Protein AF-A0A847DYR2-F1 (afdb_monomer_lite)

Foldseek 3Di:
DAWDDKAADPPHRVDIDTDDDDQLQQCDPVQADAEDEAEDEVLDLDQDPPDNSVSNVVVVHRPNVQVVVFPADPCVQQQWTKGQFDPDVRSSYTIYIYRYHPDPDPVVVNVVSNPD

pLDDT: mean 89.25, std 13.11, range [48.91, 98.12]

Sequence (116 aa):
MKPLASLAIPGAPDRRIELLQGDLSAPGAAHRFDLLVVSAFPDNYVPTEGSLIGALHRRGVSLAELAARKEIDLRQHFSCWLSGELPSPDLGFRRILCFEPQVRGEPPSVVGDIFR

Radius of gyration: 15.04 Å; chains: 1; bounding box: 35×29×36 Å

Secondary structure (DSSP, 8-state):
-EEEEEEEETTEEEEEEEEEES-TT---GGG-EEEEEEE-BTTB----TTSHHHHHHHTT--HHHHHHT-SEE-HHHHSEEE----S-GGGSEEEEEEE--SS---HHHHHTTT--

Structure (mmCIF, N/CA/C/O backbone):
data_AF-A0A847DYR2-F1
#
_entry.id   AF-A0A847DYR2-F1
#
loop_
_atom_site.group_PDB
_atom_site.id
_atom_site.type_symbol
_atom_site.label_atom_id
_atom_site.label_alt_id
_atom_site.label_comp_id
_atom_site.label_asym_id
_atom_site.label_entity_id
_atom_site.label_seq_id
_atom_site.pdbx_PDB_ins_code
_atom_site.Cartn_x
_atom_site.Cartn_y
_atom_site.Cartn_z
_atom_site.occupancy
_atom_site.B_iso_or_equiv
_atom_site.auth_seq_id
_atom_site.auth_comp_id
_atom_site.auth_asym_id
_atom_site.auth_atom_id
_atom_site.pdbx_PDB_model_num
ATOM 1 N N . MET A 1 1 ? 13.565 1.966 4.938 1.00 92.38 1 MET A N 1
ATOM 2 C CA . MET A 1 1 ? 13.513 0.650 4.269 1.00 92.38 1 MET A CA 1
ATOM 3 C C . MET A 1 1 ? 14.891 0.332 3.706 1.00 92.38 1 MET A C 1
ATOM 5 O O . MET A 1 1 ? 15.565 1.227 3.217 1.00 92.38 1 MET A O 1
ATOM 9 N N . LYS A 1 2 ? 15.349 -0.915 3.807 1.00 93.88 2 LYS A N 1
ATOM 10 C CA . LYS A 1 2 ? 16.663 -1.339 3.311 1.00 93.88 2 LYS A CA 1
ATOM 11 C C . LYS A 1 2 ? 16.574 -1.670 1.813 1.00 93.88 2 LYS A C 1
ATOM 13 O O . LYS A 1 2 ? 15.759 -2.522 1.468 1.00 93.88 2 LYS A O 1
ATOM 18 N N . PRO A 1 3 ? 17.390 -1.070 0.932 1.00 94.50 3 PRO A N 1
ATOM 19 C CA . PRO A 1 3 ? 17.434 -1.477 -0.468 1.00 94.50 3 PRO A CA 1
ATOM 20 C C . PRO A 1 3 ? 18.070 -2.863 -0.618 1.00 94.50 3 PRO A C 1
ATOM 22 O O . PRO A 1 3 ? 19.075 -3.167 0.027 1.00 94.50 3 PRO A O 1
ATOM 25 N N . LEU A 1 4 ? 17.464 -3.703 -1.457 1.00 97.62 4 LEU A N 1
ATOM 26 C CA . LEU A 1 4 ? 17.945 -5.046 -1.792 1.00 97.62 4 LEU A CA 1
ATOM 27 C C . LEU A 1 4 ? 18.397 -5.150 -3.251 1.00 97.62 4 LEU A C 1
ATOM 29 O O . LEU A 1 4 ? 19.387 -5.818 -3.532 1.00 97.62 4 LEU A O 1
ATOM 33 N N . ALA A 1 5 ? 17.683 -4.497 -4.170 1.00 97.56 5 ALA A N 1
ATOM 34 C CA . ALA A 1 5 ? 18.026 -4.451 -5.588 1.00 97.56 5 ALA A CA 1
ATOM 35 C C . ALA A 1 5 ? 17.467 -3.182 -6.243 1.00 97.56 5 ALA A C 1
ATOM 37 O O . ALA A 1 5 ? 16.499 -2.597 -5.754 1.00 97.56 5 ALA A O 1
ATOM 38 N N . SER A 1 6 ? 18.064 -2.782 -7.365 1.00 96.31 6 SER A N 1
ATOM 39 C CA . SER A 1 6 ? 17.606 -1.664 -8.188 1.00 96.31 6 SER A CA 1
ATOM 40 C C . SER A 1 6 ? 17.807 -1.997 -9.664 1.00 96.31 6 SER A C 1
ATOM 42 O O . SER A 1 6 ? 18.849 -2.531 -10.046 1.00 96.31 6 SER A O 1
ATOM 44 N N . LEU A 1 7 ? 16.796 -1.707 -10.478 1.00 95.75 7 LEU A N 1
ATOM 45 C CA . LEU A 1 7 ? 16.773 -1.916 -11.920 1.00 95.75 7 LEU A CA 1
ATOM 46 C C . LEU A 1 7 ? 16.479 -0.581 -12.608 1.00 95.75 7 LEU A C 1
ATOM 48 O O . LEU A 1 7 ? 15.430 0.016 -12.370 1.00 95.75 7 LEU A O 1
ATOM 52 N N . ALA A 1 8 ? 17.375 -0.132 -13.485 1.00 95.69 8 ALA A N 1
ATOM 53 C CA . ALA A 1 8 ? 17.121 1.013 -14.356 1.00 95.69 8 ALA A CA 1
ATOM 54 C C . ALA A 1 8 ? 16.175 0.621 -15.501 1.00 95.69 8 ALA A C 1
ATOM 56 O O . ALA A 1 8 ? 16.276 -0.481 -16.043 1.00 95.69 8 ALA A O 1
ATOM 57 N N . ILE A 1 9 ? 15.276 1.525 -15.891 1.00 94.75 9 ILE A N 1
ATOM 58 C CA . ILE A 1 9 ? 14.361 1.288 -17.012 1.00 94.75 9 ILE A CA 1
ATOM 59 C C . ILE A 1 9 ? 15.053 1.654 -18.336 1.00 94.75 9 ILE A C 1
ATOM 61 O O . ILE A 1 9 ? 15.457 2.808 -18.513 1.00 94.75 9 ILE A O 1
ATOM 65 N N . PRO A 1 10 ? 15.181 0.720 -19.301 1.00 93.06 10 PRO A N 1
ATOM 66 C CA . PRO A 1 10 ? 15.756 1.025 -20.609 1.00 93.06 10 PRO A CA 1
ATOM 67 C C . PRO A 1 10 ? 15.008 2.166 -21.308 1.00 93.06 10 PRO A C 1
ATOM 69 O O . PRO A 1 10 ? 13.781 2.174 -21.362 1.00 93.06 10 PRO A O 1
ATOM 72 N N . GLY A 1 11 ? 15.747 3.142 -21.841 1.00 94.00 11 GLY A N 1
ATOM 73 C CA . GLY A 1 11 ? 15.166 4.309 -22.517 1.00 94.00 11 GLY A CA 1
ATOM 74 C C . GLY A 1 11 ? 14.554 5.370 -21.589 1.00 94.00 11 GLY A C 1
ATOM 75 O O . GLY A 1 11 ? 14.062 6.378 -22.087 1.00 94.00 11 GLY A O 1
ATOM 76 N N . ALA A 1 12 ? 14.608 5.188 -20.264 1.00 93.56 12 ALA A N 1
ATOM 77 C CA . ALA A 1 12 ? 14.136 6.164 -19.282 1.00 93.56 12 ALA A CA 1
ATOM 78 C C . ALA A 1 12 ? 15.144 6.294 -18.119 1.00 93.56 12 ALA A C 1
ATOM 80 O O . ALA A 1 12 ? 14.932 5.698 -17.062 1.00 93.56 12 ALA A O 1
ATOM 81 N N . PRO A 1 13 ? 16.241 7.062 -18.292 1.00 88.19 13 PRO A N 1
ATOM 82 C CA . PRO A 1 13 ? 17.380 7.075 -17.363 1.00 88.19 13 PRO A CA 1
ATOM 83 C C . PRO A 1 13 ? 17.025 7.530 -15.940 1.00 88.19 13 PRO A C 1
ATOM 85 O O . PRO A 1 13 ? 17.663 7.094 -14.986 1.00 88.19 13 PRO A O 1
ATOM 88 N N . ASP A 1 14 ? 15.976 8.338 -15.787 1.00 92.75 14 ASP A N 1
ATOM 89 C CA . ASP A 1 14 ? 15.519 8.835 -14.483 1.00 92.75 14 ASP A CA 1
ATOM 90 C C . ASP A 1 14 ? 14.519 7.893 -13.785 1.00 92.75 14 ASP A C 1
ATOM 92 O O . ASP A 1 14 ? 14.077 8.163 -12.666 1.00 92.75 14 ASP A O 1
ATOM 96 N N . ARG A 1 15 ? 14.133 6.780 -14.428 1.00 94.38 15 ARG A N 1
ATOM 97 C CA . ARG A 1 15 ? 13.174 5.807 -13.889 1.00 94.38 15 ARG A CA 1
ATOM 98 C C . ARG A 1 15 ? 13.882 4.535 -13.448 1.00 94.38 15 ARG A C 1
ATOM 100 O O . ARG A 1 15 ? 14.726 3.980 -14.152 1.00 94.38 15 ARG A O 1
ATOM 107 N N . ARG A 1 16 ? 13.472 4.027 -12.289 1.00 95.69 16 ARG A N 1
ATOM 108 C CA . ARG A 1 16 ? 13.993 2.787 -11.715 1.00 95.69 16 ARG A CA 1
ATOM 109 C C . ARG A 1 16 ? 12.910 2.011 -10.980 1.00 95.69 16 ARG A C 1
ATOM 111 O O . ARG A 1 16 ? 11.944 2.599 -10.501 1.00 95.69 16 ARG A O 1
ATOM 118 N N . ILE A 1 17 ? 13.111 0.705 -10.869 1.00 95.81 17 ILE A N 1
ATOM 119 C CA . ILE A 1 17 ? 12.354 -0.190 -9.993 1.00 95.81 17 ILE A CA 1
ATOM 120 C C . ILE A 1 17 ? 13.287 -0.610 -8.867 1.00 95.81 17 ILE A C 1
ATOM 122 O O . ILE A 1 17 ? 14.395 -1.078 -9.121 1.00 95.81 17 ILE A O 1
ATOM 126 N N . GLU A 1 18 ? 12.839 -0.457 -7.627 1.00 95.81 18 GLU A N 1
ATOM 127 C CA . GLU A 1 18 ? 13.617 -0.818 -6.445 1.00 95.81 18 GLU A CA 1
ATOM 128 C C . GLU A 1 18 ? 12.910 -1.921 -5.664 1.00 95.81 18 GLU A C 1
ATOM 130 O O . GLU A 1 18 ? 11.709 -1.847 -5.406 1.00 95.81 18 GLU A O 1
ATOM 135 N N . LEU A 1 19 ? 13.674 -2.931 -5.248 1.00 96.88 19 LEU A N 1
ATOM 136 C CA . LEU A 1 19 ? 13.236 -3.898 -4.250 1.00 96.88 19 LEU A CA 1
ATOM 137 C C . LEU A 1 19 ? 13.735 -3.432 -2.886 1.00 96.88 19 LEU A C 1
ATOM 139 O O . LEU A 1 19 ? 14.944 -3.354 -2.651 1.00 96.88 19 LEU A O 1
ATOM 143 N N . LEU A 1 20 ? 12.803 -3.145 -1.983 1.00 95.69 20 LEU A N 1
ATOM 144 C CA . LEU A 1 20 ? 13.083 -2.646 -0.642 1.00 95.69 20 LEU A CA 1
ATOM 145 C C . LEU A 1 20 ? 12.547 -3.625 0.411 1.00 95.69 20 LEU A C 1
ATOM 147 O O . LEU A 1 20 ? 11.483 -4.212 0.243 1.00 95.69 20 LEU A O 1
ATOM 151 N N . GLN A 1 21 ? 13.263 -3.759 1.525 1.00 96.12 21 GLN A N 1
ATOM 152 C CA . GLN A 1 21 ? 12.841 -4.512 2.704 1.00 96.12 21 GLN A CA 1
ATOM 153 C C . GLN A 1 21 ? 12.487 -3.552 3.843 1.00 96.12 21 GLN A C 1
ATOM 155 O O . GLN A 1 21 ? 13.308 -2.734 4.267 1.00 96.12 21 GLN A O 1
ATOM 160 N N . GLY A 1 22 ? 11.277 -3.662 4.380 1.00 93.75 22 GLY A N 1
ATOM 161 C CA . GLY A 1 22 ? 10.842 -2.877 5.531 1.00 93.75 22 GLY A CA 1
ATOM 162 C C . GLY A 1 22 ? 9.335 -2.932 5.744 1.00 93.75 22 GLY A C 1
ATOM 163 O O . GLY A 1 22 ? 8.635 -3.691 5.080 1.00 93.75 22 GLY A O 1
ATOM 164 N N . ASP A 1 23 ? 8.857 -2.114 6.677 1.00 93.69 23 ASP A N 1
ATOM 165 C CA . ASP A 1 23 ? 7.436 -1.966 6.979 1.00 93.69 23 ASP A CA 1
ATOM 166 C C . ASP A 1 23 ? 6.819 -0.863 6.107 1.00 93.69 23 ASP A C 1
ATOM 168 O O . ASP A 1 23 ? 7.079 0.326 6.304 1.00 93.69 23 ASP A O 1
ATOM 172 N N . LEU A 1 24 ? 5.992 -1.262 5.138 1.00 94.19 24 LEU A N 1
ATOM 173 C CA . LEU A 1 24 ? 5.277 -0.338 4.251 1.00 94.19 24 LEU A CA 1
ATOM 174 C C . LEU A 1 24 ? 4.260 0.526 4.994 1.00 94.19 24 LEU A C 1
ATOM 176 O O . LEU A 1 24 ? 3.928 1.612 4.525 1.00 94.19 24 LEU A O 1
ATOM 180 N N . SER A 1 25 ? 3.773 0.071 6.151 1.00 93.69 25 SER A N 1
ATOM 181 C CA . SER A 1 25 ? 2.880 0.881 6.964 1.00 93.69 25 SER A CA 1
ATOM 182 C C . SER A 1 25 ? 3.621 2.027 7.638 1.00 93.69 25 SER A C 1
ATOM 184 O O . SER A 1 25 ? 2.949 2.972 8.020 1.00 93.69 25 SER A O 1
ATOM 186 N N . ALA A 1 26 ? 4.958 1.989 7.753 1.00 91.75 26 ALA A N 1
ATOM 187 C CA . ALA A 1 26 ? 5.801 2.993 8.407 1.00 91.75 26 ALA A CA 1
ATOM 188 C C . ALA A 1 26 ? 7.158 3.189 7.682 1.00 91.75 26 ALA A C 1
ATOM 190 O O . ALA A 1 26 ? 8.220 2.892 8.235 1.00 91.75 26 ALA A O 1
ATOM 191 N N . PRO A 1 27 ? 7.162 3.734 6.451 1.00 91.75 27 PRO A N 1
ATOM 192 C CA . PRO A 1 27 ? 8.355 3.789 5.600 1.00 91.75 27 PRO A CA 1
ATOM 193 C C . PRO A 1 27 ? 9.472 4.716 6.120 1.00 91.75 27 PRO A C 1
ATOM 195 O O . PRO A 1 27 ? 10.643 4.546 5.759 1.00 91.75 27 PRO A O 1
ATOM 198 N N . GLY A 1 28 ? 9.130 5.667 6.998 1.00 87.75 28 GLY A N 1
ATOM 199 C CA . GLY A 1 28 ? 10.047 6.662 7.559 1.00 87.75 28 GLY A CA 1
ATOM 200 C C . GLY A 1 28 ? 10.319 7.841 6.616 1.00 87.75 28 GLY A C 1
ATOM 201 O O . GLY A 1 28 ? 9.993 7.813 5.431 1.00 87.75 28 GLY A O 1
ATOM 202 N N . ALA A 1 29 ? 10.934 8.906 7.140 1.00 86.75 29 ALA A N 1
ATOM 203 C CA . ALA A 1 29 ? 11.136 10.156 6.397 1.00 86.75 29 ALA A CA 1
ATOM 204 C C . ALA A 1 29 ? 12.002 10.002 5.132 1.00 86.75 29 ALA A C 1
ATOM 206 O O . ALA A 1 29 ? 11.775 10.704 4.152 1.00 86.75 29 ALA A O 1
ATOM 207 N N . ALA A 1 30 ? 12.953 9.064 5.136 1.00 88.38 30 ALA A N 1
ATOM 208 C CA . ALA A 1 30 ? 13.846 8.808 4.006 1.00 88.38 30 ALA A CA 1
ATOM 209 C C . ALA A 1 30 ? 13.182 8.057 2.835 1.00 88.38 30 ALA A C 1
ATOM 211 O O . ALA A 1 30 ? 13.773 7.966 1.765 1.00 88.38 30 ALA A O 1
ATOM 212 N N . HIS A 1 31 ? 11.976 7.508 3.023 1.00 90.81 31 HIS A N 1
ATOM 213 C CA . HIS A 1 31 ? 11.283 6.716 2.003 1.00 90.81 31 HIS A CA 1
ATOM 214 C C . HIS A 1 31 ? 9.839 7.169 1.825 1.00 90.81 31 HIS A C 1
ATOM 216 O O . HIS A 1 31 ? 8.932 6.346 1.753 1.00 90.81 31 HIS A O 1
ATOM 222 N N . ARG A 1 32 ? 9.619 8.485 1.790 1.00 92.88 32 ARG A N 1
ATOM 223 C CA . ARG A 1 32 ? 8.302 9.030 1.465 1.00 92.88 32 ARG A CA 1
ATOM 224 C C . ARG A 1 32 ? 7.972 8.781 -0.006 1.00 92.88 32 ARG A C 1
ATOM 226 O O . ARG A 1 32 ? 8.850 8.892 -0.857 1.00 92.88 32 ARG A O 1
ATOM 233 N N . PHE A 1 33 ? 6.715 8.473 -0.294 1.00 93.62 33 PHE A N 1
ATOM 234 C CA . PHE A 1 33 ? 6.213 8.259 -1.653 1.00 93.62 33 PHE A CA 1
ATOM 235 C C . PHE A 1 33 ? 4.766 8.733 -1.769 1.00 93.62 33 PHE A C 1
ATOM 237 O O . PHE A 1 33 ? 4.052 8.802 -0.779 1.00 93.62 33 PHE A O 1
ATOM 244 N N . ASP A 1 34 ? 4.303 9.072 -2.966 1.00 95.44 34 ASP A N 1
ATOM 245 C CA . ASP A 1 34 ? 2.966 9.659 -3.114 1.00 95.44 34 ASP A CA 1
ATOM 246 C C . ASP A 1 34 ? 1.844 8.624 -2.962 1.00 95.44 34 ASP A C 1
ATOM 248 O O . ASP A 1 34 ? 0.808 8.910 -2.357 1.00 95.44 34 ASP A O 1
ATOM 252 N N . LEU A 1 35 ? 2.068 7.403 -3.454 1.00 96.06 35 LEU A N 1
ATOM 253 C CA . LEU A 1 35 ? 1.038 6.378 -3.577 1.00 96.06 35 LEU A CA 1
ATOM 254 C C . LEU A 1 35 ? 1.478 5.043 -2.971 1.00 96.06 35 LEU A C 1
ATOM 256 O O . LEU A 1 35 ? 2.480 4.466 -3.391 1.00 96.06 35 LEU A O 1
ATOM 260 N N . LEU A 1 36 ? 0.696 4.531 -2.019 1.00 96.81 36 LEU A N 1
ATOM 261 C CA . LEU A 1 36 ? 0.797 3.155 -1.539 1.00 96.81 36 LEU A CA 1
ATOM 262 C C . LEU A 1 36 ? -0.169 2.267 -2.327 1.00 96.81 36 LEU A C 1
ATOM 264 O O . LEU A 1 36 ? -1.377 2.496 -2.297 1.00 96.81 36 LEU A O 1
ATOM 268 N N . VAL A 1 37 ? 0.336 1.225 -2.984 1.00 96.69 37 VAL A N 1
ATOM 269 C CA . VAL A 1 37 ? -0.520 0.215 -3.622 1.00 96.69 37 VAL A CA 1
ATOM 270 C C . VAL A 1 37 ? -0.761 -0.937 -2.650 1.00 96.69 37 VAL A C 1
ATOM 272 O O . VAL A 1 37 ? 0.188 -1.510 -2.117 1.00 96.69 37 VAL A O 1
ATOM 275 N N . VAL A 1 38 ? -2.027 -1.285 -2.422 1.00 96.06 38 VAL A N 1
ATOM 276 C CA . VAL A 1 38 ? -2.440 -2.399 -1.553 1.00 96.06 38 VAL A CA 1
ATOM 277 C C . VAL A 1 38 ? -3.342 -3.336 -2.342 1.00 96.06 38 VAL A C 1
ATOM 279 O O . VAL A 1 38 ? -4.226 -2.866 -3.048 1.00 96.06 38 VAL A O 1
ATOM 282 N N . SER A 1 39 ? -3.165 -4.649 -2.213 1.00 93.31 39 SER A N 1
ATOM 283 C CA . SER A 1 39 ? -4.104 -5.619 -2.779 1.00 93.31 39 SER A CA 1
ATOM 284 C C . SER A 1 39 ? -5.111 -6.108 -1.740 1.00 93.31 39 SER A C 1
ATOM 286 O O . SER A 1 39 ? -4.772 -6.298 -0.569 1.00 93.31 39 SER A O 1
ATOM 288 N N . ALA A 1 40 ? -6.351 -6.319 -2.175 1.00 94.50 40 ALA A N 1
ATOM 289 C CA . ALA A 1 40 ? -7.427 -6.858 -1.352 1.00 94.50 40 ALA A CA 1
ATOM 290 C C . ALA A 1 40 ? -8.306 -7.824 -2.156 1.00 94.50 40 ALA A C 1
ATOM 292 O O . ALA A 1 40 ? -8.304 -7.825 -3.389 1.00 94.50 40 ALA A O 1
ATOM 293 N N . PHE A 1 41 ? -9.060 -8.661 -1.444 1.00 92.00 41 PHE A N 1
ATOM 294 C CA . PHE A 1 41 ? -10.167 -9.389 -2.058 1.00 92.00 41 PHE A CA 1
ATOM 295 C C . PHE A 1 41 ? -11.343 -8.433 -2.302 1.00 92.00 41 PHE A C 1
ATOM 297 O O . PHE A 1 41 ? -11.503 -7.496 -1.515 1.00 92.00 41 PHE A O 1
ATOM 304 N N . PRO A 1 42 ? -12.182 -8.699 -3.323 1.00 92.00 42 PRO A N 1
ATOM 305 C CA . PRO A 1 42 ? -13.399 -7.941 -3.581 1.00 92.00 42 PRO A CA 1
ATOM 306 C C . PRO A 1 42 ? -14.206 -7.626 -2.322 1.00 92.00 42 PRO A C 1
ATOM 308 O O . PRO A 1 42 ? -14.587 -8.534 -1.582 1.00 92.00 42 PRO A O 1
ATOM 311 N N . ASP A 1 43 ? -14.391 -6.331 -2.075 1.00 92.62 43 ASP A N 1
ATOM 312 C CA . ASP A 1 43 ? -15.115 -5.711 -0.965 1.00 92.62 43 ASP A CA 1
ATOM 313 C C . ASP A 1 43 ? -14.714 -6.209 0.442 1.00 92.62 43 ASP A C 1
ATOM 315 O O . ASP A 1 43 ? -15.434 -6.000 1.421 1.00 92.62 43 ASP A O 1
ATOM 319 N N . ASN A 1 44 ? -13.539 -6.831 0.579 1.00 94.62 44 ASN A N 1
ATOM 320 C CA . ASN A 1 44 ? -13.045 -7.375 1.838 1.00 94.62 44 ASN A CA 1
ATOM 321 C C . ASN A 1 44 ? -11.766 -6.662 2.288 1.00 94.62 44 ASN A C 1
ATOM 323 O O . ASN A 1 44 ? -10.647 -6.988 1.884 1.00 94.62 44 ASN A O 1
ATOM 327 N N . TYR A 1 45 ? -11.967 -5.721 3.206 1.00 96.44 45 TYR A N 1
ATOM 328 C CA . TYR A 1 45 ? -10.925 -4.894 3.817 1.00 96.44 45 TYR A CA 1
ATOM 329 C C . TYR A 1 45 ? -10.747 -5.188 5.307 1.00 96.44 45 TYR A C 1
ATOM 331 O O . TYR A 1 45 ? -10.300 -4.320 6.061 1.00 96.44 45 TYR A O 1
ATOM 339 N N . VAL A 1 46 ? -11.152 -6.381 5.756 1.00 96.75 46 VAL A N 1
ATOM 340 C CA . VAL A 1 46 ? -11.070 -6.761 7.167 1.00 96.75 46 VAL A CA 1
ATOM 341 C C . VAL A 1 46 ? -9.604 -6.704 7.619 1.00 96.75 46 VAL A C 1
ATOM 343 O O . VAL A 1 46 ? -8.754 -7.366 7.017 1.00 96.75 46 VAL A O 1
ATOM 346 N N . PRO A 1 47 ? -9.274 -5.940 8.675 1.00 97.12 47 PRO A N 1
ATOM 347 C CA . PRO A 1 47 ? -7.926 -5.916 9.219 1.00 97.12 47 PRO A CA 1
ATOM 348 C C . PRO A 1 47 ? -7.577 -7.284 9.806 1.00 97.12 47 PRO A C 1
ATOM 350 O O . PRO A 1 47 ? -8.114 -7.686 10.836 1.00 97.12 47 PRO A O 1
ATOM 353 N N . THR A 1 48 ? -6.664 -8.004 9.162 1.00 95.56 48 THR A N 1
ATOM 354 C CA . THR A 1 48 ? -6.165 -9.292 9.658 1.00 95.56 48 THR A CA 1
ATOM 355 C C . THR A 1 48 ? -4.764 -9.147 10.231 1.00 95.56 48 THR A C 1
ATOM 357 O O . T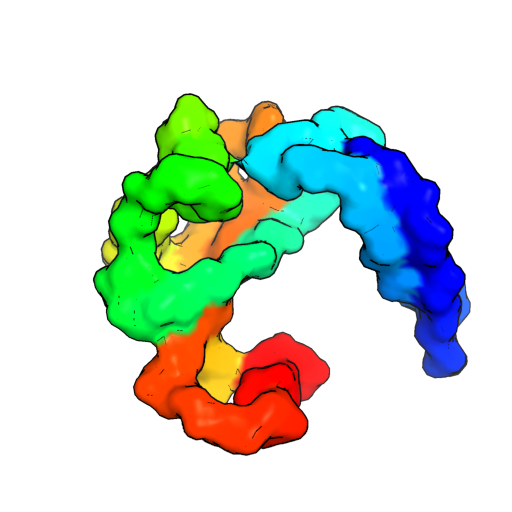HR A 1 48 ? -3.947 -8.351 9.751 1.00 95.56 48 THR A O 1
ATOM 360 N N . GLU A 1 49 ? -4.472 -9.907 11.283 1.00 94.88 49 GLU A N 1
ATOM 361 C CA . GLU A 1 49 ? -3.139 -9.950 11.877 1.00 94.88 49 GLU A CA 1
ATOM 362 C C . GLU A 1 49 ? -2.091 -10.394 10.843 1.00 94.88 49 GLU A C 1
ATOM 364 O O . GLU A 1 49 ? -2.358 -11.224 9.978 1.00 94.88 49 GLU A O 1
ATOM 369 N N . GLY A 1 50 ? -0.908 -9.776 10.880 1.00 93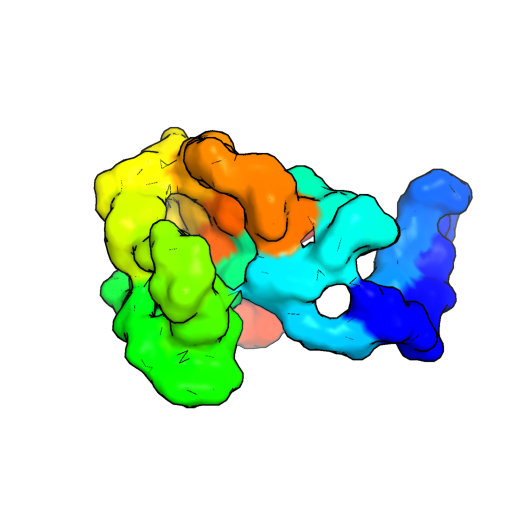.12 50 GLY A N 1
ATOM 370 C CA . GLY A 1 50 ? 0.168 -10.038 9.917 1.00 93.12 50 GLY A CA 1
ATOM 371 C C . GLY A 1 50 ? -0.022 -9.435 8.516 1.00 93.12 50 GLY A C 1
ATOM 372 O O . GLY A 1 50 ? 0.932 -9.423 7.744 1.00 93.12 50 GLY A O 1
ATOM 373 N N . SER A 1 51 ? -1.196 -8.888 8.179 1.00 95.25 51 SER A N 1
ATOM 374 C CA . SER A 1 51 ? -1.419 -8.226 6.886 1.00 95.25 51 SER A CA 1
ATOM 375 C C . SER A 1 51 ? -1.037 -6.742 6.896 1.00 95.25 51 SER A C 1
ATOM 377 O O . SER A 1 51 ? -1.047 -6.076 7.938 1.00 95.25 51 SER A O 1
ATOM 379 N N . LEU A 1 52 ? -0.780 -6.193 5.703 1.00 96.31 52 LEU A N 1
ATOM 380 C CA . LEU A 1 52 ? -0.601 -4.751 5.515 1.00 96.31 52 LEU A CA 1
ATOM 381 C C . LEU A 1 52 ? -1.864 -3.970 5.911 1.00 96.31 52 LEU A C 1
ATOM 383 O O . LEU A 1 52 ? -1.751 -2.931 6.553 1.00 96.31 52 LEU A O 1
ATOM 387 N N . ILE A 1 53 ? -3.058 -4.491 5.608 1.00 97.06 53 ILE A N 1
ATOM 388 C CA . ILE A 1 53 ? -4.335 -3.874 6.006 1.00 97.06 53 ILE A CA 1
ATOM 389 C C . ILE A 1 53 ? -4.425 -3.774 7.534 1.00 97.06 53 ILE A C 1
ATOM 391 O O . ILE A 1 53 ? -4.751 -2.718 8.073 1.00 97.06 53 ILE A O 1
ATOM 395 N N . GLY A 1 54 ? -4.060 -4.844 8.246 1.00 97.44 54 GLY A N 1
ATOM 396 C CA . GLY A 1 54 ? -3.977 -4.855 9.705 1.00 97.44 54 GLY A CA 1
ATOM 397 C C . GLY A 1 54 ? -2.967 -3.848 10.257 1.00 97.44 54 GLY A C 1
ATOM 398 O O . GLY A 1 54 ? -3.249 -3.164 11.241 1.00 97.44 54 GLY A O 1
ATOM 399 N N . ALA A 1 55 ? -1.796 -3.733 9.626 1.00 96.75 55 ALA A N 1
ATOM 400 C CA . ALA A 1 55 ? -0.770 -2.767 10.017 1.00 96.75 55 ALA A CA 1
ATOM 401 C C . ALA A 1 55 ? -1.226 -1.314 9.819 1.00 96.75 55 ALA A C 1
ATOM 403 O O . ALA A 1 55 ? -1.100 -0.504 10.737 1.00 96.75 55 ALA A O 1
ATOM 404 N N . LEU A 1 56 ? -1.835 -1.005 8.672 1.00 96.38 56 LEU A N 1
ATOM 405 C CA . LEU A 1 56 ? -2.420 0.304 8.374 1.00 96.38 56 LEU A CA 1
ATOM 406 C C . LEU A 1 56 ? -3.543 0.660 9.356 1.00 96.38 56 LEU A C 1
ATOM 408 O O . LEU A 1 56 ? -3.553 1.763 9.903 1.00 96.38 56 LEU A O 1
ATOM 412 N N . HIS A 1 57 ? -4.424 -0.293 9.667 1.00 96.75 57 HIS A N 1
ATOM 413 C CA . HIS A 1 57 ? -5.509 -0.088 10.625 1.00 96.75 57 HIS A CA 1
ATOM 414 C C . HIS A 1 57 ? -4.990 0.274 12.024 1.00 96.75 57 HIS A C 1
ATOM 416 O O . HIS A 1 57 ? -5.494 1.208 12.644 1.00 96.75 57 HIS A O 1
ATOM 422 N N . ARG A 1 58 ? -3.925 -0.384 12.511 1.00 95.50 58 ARG A N 1
ATOM 423 C CA . ARG A 1 58 ? -3.273 -0.023 13.791 1.00 95.50 58 ARG A CA 1
ATOM 424 C C . ARG A 1 58 ? -2.669 1.383 13.790 1.00 95.50 58 ARG A C 1
ATOM 426 O O . ARG A 1 58 ? -2.496 1.965 14.855 1.00 95.50 58 ARG A O 1
ATOM 433 N N . ARG A 1 59 ? -2.370 1.936 12.612 1.00 93.12 59 ARG A N 1
ATOM 434 C CA . ARG A 1 59 ? -1.938 3.329 12.432 1.00 93.12 59 ARG A CA 1
ATOM 435 C C . ARG A 1 59 ? -3.100 4.303 12.196 1.00 93.12 59 ARG A C 1
ATOM 437 O O . ARG A 1 59 ? -2.852 5.459 11.868 1.00 93.12 59 ARG A O 1
ATOM 444 N N . GLY A 1 60 ? -4.349 3.860 12.355 1.00 94.75 60 GLY A N 1
ATOM 445 C CA . GLY A 1 60 ? -5.541 4.690 12.161 1.00 94.75 60 GLY A CA 1
ATOM 446 C C . GLY A 1 60 ? -5.976 4.838 10.701 1.00 94.75 60 GLY A C 1
ATOM 447 O O . GLY A 1 60 ? -6.770 5.721 10.390 1.00 94.75 60 GLY A O 1
ATOM 448 N N . VAL A 1 61 ? -5.471 3.997 9.793 1.00 95.75 61 VAL A N 1
ATOM 449 C CA . VAL A 1 61 ? -5.856 3.996 8.376 1.00 95.75 61 VAL A CA 1
ATOM 450 C C . VAL A 1 61 ? -6.767 2.802 8.098 1.00 95.75 61 VAL A C 1
ATOM 452 O O . VAL A 1 61 ? -6.305 1.679 7.902 1.00 95.75 61 VAL A O 1
ATOM 455 N N . SER A 1 62 ? -8.078 3.042 8.078 1.00 96.44 62 SER A N 1
ATOM 456 C CA . SER A 1 62 ? -9.082 2.021 7.761 1.00 96.44 62 SER A CA 1
ATOM 457 C C . SER A 1 62 ? -9.336 1.944 6.255 1.00 96.44 62 SER A C 1
ATOM 459 O O . SER A 1 62 ? -9.917 2.857 5.667 1.00 96.44 62 SER A O 1
ATOM 461 N N . LEU A 1 63 ? -8.941 0.838 5.613 1.00 96.81 63 LEU A N 1
ATOM 462 C CA . LEU A 1 63 ? -9.236 0.629 4.189 1.00 96.81 63 LEU A CA 1
ATOM 463 C C . LEU A 1 63 ? -10.738 0.532 3.913 1.00 96.81 63 LEU A C 1
ATOM 465 O O . LEU A 1 63 ? -11.176 1.028 2.884 1.00 96.81 63 LEU A O 1
ATOM 469 N N . ALA A 1 64 ? -11.525 -0.041 4.828 1.00 97.50 64 ALA A N 1
ATOM 470 C CA . ALA A 1 64 ? -12.979 -0.110 4.683 1.00 97.50 64 ALA A CA 1
ATOM 471 C C . ALA A 1 64 ? -13.609 1.293 4.627 1.00 97.50 64 ALA A C 1
ATOM 473 O O . ALA A 1 64 ? -14.446 1.571 3.769 1.00 97.50 64 ALA A O 1
ATOM 474 N N . GLU A 1 65 ? -13.164 2.205 5.497 1.00 97.38 65 GLU A N 1
ATOM 475 C CA . GLU A 1 65 ? -13.626 3.595 5.470 1.00 97.38 65 GLU A CA 1
ATOM 476 C C . GLU A 1 65 ? -13.181 4.312 4.200 1.00 97.38 65 GLU A C 1
ATOM 478 O O . GLU A 1 65 ? -13.964 5.054 3.614 1.00 97.38 65 GLU A O 1
ATOM 483 N N . LEU A 1 66 ? -11.933 4.104 3.763 1.00 97.25 66 LEU A N 1
ATOM 484 C CA . LEU A 1 66 ? -11.423 4.686 2.520 1.00 97.25 66 LEU A CA 1
ATOM 485 C C . LEU A 1 66 ? -12.189 4.170 1.297 1.00 97.25 66 LEU A C 1
ATOM 487 O O . LEU A 1 66 ? -12.559 4.975 0.450 1.00 97.25 66 LEU A O 1
ATOM 491 N N . ALA A 1 67 ? -12.498 2.875 1.235 1.00 97.00 67 ALA A N 1
ATOM 492 C CA . ALA A 1 67 ? -13.286 2.277 0.162 1.00 97.00 67 ALA A CA 1
ATOM 493 C C . ALA A 1 67 ? -14.705 2.866 0.091 1.00 97.00 67 ALA A C 1
ATOM 495 O O . ALA A 1 67 ? -15.234 3.083 -1.004 1.00 97.00 67 ALA A O 1
ATOM 496 N N . ALA A 1 68 ? -15.316 3.182 1.238 1.00 97.00 68 ALA A N 1
ATOM 497 C CA . ALA A 1 68 ? -16.630 3.824 1.297 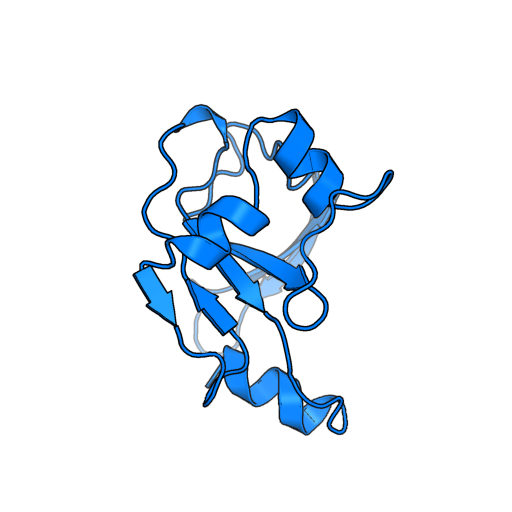1.00 97.00 68 ALA A CA 1
ATOM 498 C C . ALA A 1 68 ? -16.621 5.268 0.752 1.00 97.00 68 ALA A C 1
ATOM 500 O O . ALA A 1 68 ? -17.633 5.720 0.219 1.00 97.00 68 ALA A O 1
ATOM 501 N N . ARG A 1 69 ? -15.479 5.969 0.827 1.00 96.69 69 ARG A N 1
ATOM 502 C CA . ARG A 1 69 ? -15.303 7.374 0.396 1.00 96.69 69 ARG A CA 1
ATOM 503 C C . ARG A 1 69 ? -14.202 7.577 -0.652 1.00 96.69 69 ARG A C 1
ATOM 505 O O . ARG A 1 69 ? -13.548 8.618 -0.678 1.00 96.69 69 ARG A O 1
ATOM 512 N N . LYS A 1 70 ? -13.963 6.565 -1.483 1.00 96.31 70 LYS A N 1
ATOM 513 C CA . LYS A 1 70 ? -12.973 6.600 -2.569 1.00 96.31 70 LYS A CA 1
ATOM 514 C C . LYS A 1 70 ? -13.178 7.821 -3.465 1.00 96.31 70 LYS A C 1
ATOM 516 O O . LYS A 1 70 ? -14.310 8.176 -3.780 1.00 96.31 70 LYS A O 1
ATOM 521 N N . GLU A 1 71 ? -12.075 8.452 -3.855 1.00 98.00 71 GLU A N 1
ATOM 522 C CA . GLU A 1 71 ? -12.097 9.624 -4.735 1.00 98.00 71 GLU A CA 1
ATOM 523 C C . GLU A 1 71 ? -12.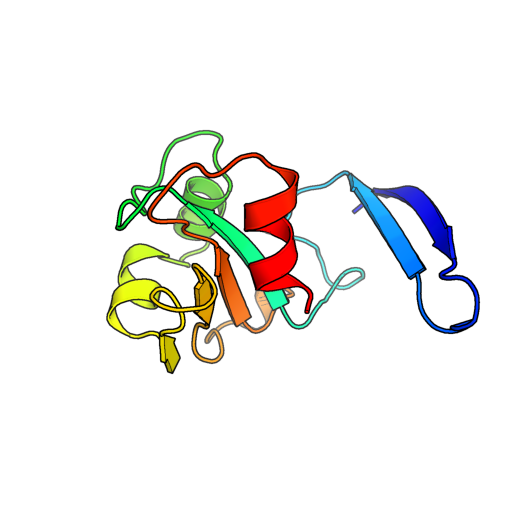364 9.202 -6.181 1.00 98.00 71 GLU A C 1
ATOM 525 O O . GLU A 1 71 ? -13.134 9.848 -6.885 1.00 98.00 71 GLU A O 1
ATOM 530 N N . ILE A 1 72 ? -11.769 8.081 -6.602 1.00 97.38 72 ILE A N 1
ATOM 531 C CA . ILE A 1 72 ? -11.983 7.498 -7.926 1.00 97.38 72 ILE A CA 1
ATOM 532 C C . ILE A 1 72 ? -12.266 6.004 -7.760 1.00 97.38 72 ILE A C 1
ATOM 534 O O . ILE A 1 72 ? -11.469 5.281 -7.160 1.00 97.38 72 ILE A O 1
ATOM 538 N N . ASP A 1 73 ? -13.393 5.540 -8.300 1.00 96.12 73 ASP A N 1
ATOM 539 C CA . ASP A 1 73 ? -13.720 4.116 -8.411 1.00 96.12 73 ASP A CA 1
ATOM 540 C C . ASP A 1 73 ? -13.471 3.650 -9.847 1.00 96.12 73 ASP A C 1
ATOM 542 O O . ASP A 1 73 ? -14.174 4.050 -10.772 1.00 96.12 73 ASP A O 1
ATOM 546 N N . LEU A 1 74 ? -12.449 2.817 -10.029 1.00 92.88 74 LEU A N 1
ATOM 547 C CA . LEU A 1 74 ? -12.045 2.260 -11.316 1.00 92.88 74 LEU A CA 1
ATOM 548 C C . LEU A 1 74 ? -12.225 0.737 -11.357 1.00 92.88 74 LEU A C 1
ATOM 550 O O . LEU A 1 74 ? -11.748 0.085 -12.287 1.00 92.88 74 LEU A O 1
ATOM 554 N N . ARG A 1 75 ? -12.920 0.139 -10.380 1.00 91.62 75 ARG A N 1
ATOM 555 C CA . ARG A 1 75 ? -12.969 -1.322 -10.209 1.00 91.62 75 ARG A CA 1
ATOM 556 C C . ARG A 1 75 ? -13.545 -2.051 -11.417 1.00 91.62 75 ARG A C 1
ATOM 558 O O . ARG A 1 75 ? -13.100 -3.150 -11.722 1.00 91.62 75 ARG A O 1
ATOM 565 N N . GLN A 1 76 ? -14.481 -1.425 -12.131 1.00 86.62 76 GLN A N 1
ATOM 566 C CA . GLN A 1 76 ? -15.095 -2.008 -13.328 1.00 86.62 76 GLN A CA 1
ATOM 567 C C . GLN A 1 76 ? -14.126 -2.166 -14.507 1.00 86.62 76 GLN A C 1
ATOM 569 O O . GLN A 1 76 ? -14.317 -3.062 -15.323 1.00 86.62 76 GLN A O 1
ATOM 574 N N . HIS A 1 77 ? -13.114 -1.302 -14.618 1.00 84.88 77 HIS A N 1
ATOM 575 C CA . HIS A 1 77 ? -12.252 -1.232 -15.805 1.00 84.88 77 HIS A CA 1
ATOM 576 C C . HIS A 1 77 ? -10.791 -1.561 -15.516 1.00 84.88 77 HIS A C 1
ATOM 578 O O . HIS A 1 77 ? -10.104 -2.078 -16.388 1.00 84.88 77 HIS A O 1
ATOM 584 N N . PHE A 1 78 ? -10.330 -1.271 -14.302 1.00 86.75 78 PHE A N 1
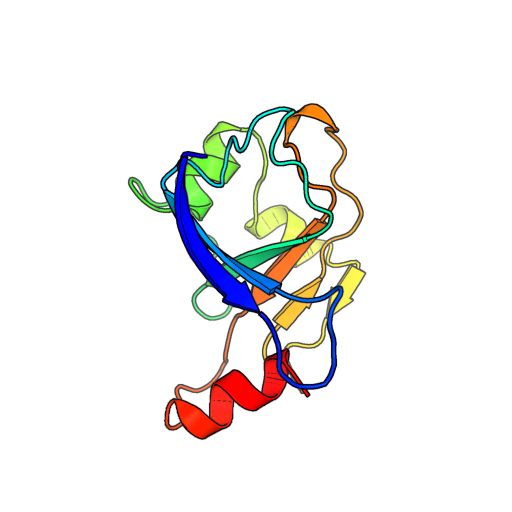ATOM 585 C CA . PHE A 1 78 ? -8.924 -1.365 -13.916 1.00 86.75 78 PHE A CA 1
ATOM 586 C C . PHE A 1 78 ? -8.729 -2.125 -12.602 1.00 86.75 78 PHE A C 1
ATOM 588 O O . PHE A 1 78 ? -7.632 -2.142 -12.045 1.00 86.75 78 PHE A O 1
ATOM 595 N N . SER A 1 79 ? -9.795 -2.759 -12.089 1.00 91.31 79 SER A N 1
ATOM 596 C CA . SER A 1 79 ? -9.748 -3.564 -10.866 1.00 91.31 79 SER A CA 1
ATOM 597 C C . SER A 1 79 ? -9.165 -2.801 -9.672 1.00 91.31 79 SER A C 1
ATOM 599 O O . SER A 1 79 ? -8.493 -3.389 -8.834 1.00 91.31 79 SER A O 1
ATOM 601 N N . CYS A 1 80 ? -9.352 -1.482 -9.598 1.00 94.50 80 CYS A N 1
ATOM 602 C CA . CYS A 1 80 ? -8.778 -0.684 -8.524 1.00 94.50 80 CYS A CA 1
ATOM 603 C C . CYS A 1 80 ? -9.640 0.516 -8.133 1.00 94.50 80 CYS A C 1
ATOM 605 O O . CYS A 1 80 ? -10.554 0.917 -8.848 1.00 94.50 80 CYS A O 1
ATOM 607 N N . TRP A 1 81 ? -9.337 1.113 -6.990 1.00 96.88 81 TRP A N 1
ATOM 608 C CA . TRP A 1 81 ? -9.865 2.415 -6.599 1.00 96.88 81 TRP A CA 1
ATOM 609 C C . TRP A 1 81 ? -8.776 3.251 -5.931 1.00 96.88 81 TRP A C 1
ATOM 611 O O . TRP A 1 81 ? -7.817 2.716 -5.373 1.00 96.88 81 TRP A O 1
ATOM 621 N N . LEU A 1 82 ? -8.929 4.573 -5.993 1.00 98.06 82 LEU A N 1
ATOM 622 C CA . LEU A 1 82 ? -8.000 5.547 -5.429 1.00 98.06 82 LEU A CA 1
ATOM 623 C C . LEU A 1 82 ? -8.651 6.272 -4.248 1.00 98.06 82 LEU A C 1
ATOM 625 O O . LEU A 1 82 ? -9.770 6.783 -4.351 1.00 98.06 82 LEU A O 1
ATOM 629 N N . SER A 1 83 ? -7.947 6.335 -3.120 1.00 98.12 83 SER A N 1
ATOM 630 C CA . SER A 1 83 ? -8.357 7.153 -1.980 1.00 98.12 83 SER A CA 1
ATOM 631 C C . SER A 1 83 ? -8.210 8.648 -2.279 1.00 98.12 83 SER A C 1
ATOM 633 O O . SER A 1 83 ? -7.370 9.064 -3.080 1.00 98.12 83 SER A O 1
ATOM 635 N N . GLY A 1 84 ? -8.943 9.475 -1.533 1.00 97.06 84 GLY A N 1
ATOM 636 C CA . GLY A 1 84 ? -8.559 10.879 -1.359 1.00 97.06 84 GLY A CA 1
ATOM 637 C C . GLY A 1 84 ? -7.204 11.024 -0.647 1.00 97.06 84 GLY A C 1
ATOM 638 O O . GLY A 1 84 ? -6.602 10.025 -0.229 1.00 97.06 84 GLY A O 1
ATOM 639 N N . GLU A 1 85 ? -6.727 12.262 -0.483 1.00 95.75 85 GLU A N 1
ATOM 640 C CA . GLU A 1 85 ? -5.555 12.549 0.362 1.00 95.75 85 GLU A CA 1
ATOM 641 C C . GLU A 1 85 ? -5.786 12.032 1.790 1.00 95.75 85 GLU A C 1
ATOM 643 O O . GLU A 1 85 ? -6.839 12.248 2.397 1.00 95.75 85 GLU A O 1
ATOM 648 N N . LEU A 1 86 ? -4.781 11.356 2.339 1.00 94.00 86 LEU A N 1
ATOM 649 C CA . LEU A 1 86 ? -4.803 10.898 3.718 1.00 94.00 86 LEU A CA 1
ATOM 650 C C . LEU A 1 86 ? -4.518 12.074 4.663 1.00 94.00 86 LEU A C 1
ATOM 652 O O . LEU A 1 86 ? -3.652 12.902 4.384 1.00 94.00 86 LEU A O 1
ATOM 656 N N . PRO A 1 87 ? -5.200 12.145 5.818 1.00 81.94 87 PRO A N 1
ATOM 657 C CA . PRO A 1 87 ? -5.134 13.313 6.695 1.00 81.94 87 PRO A CA 1
ATOM 658 C C . PRO A 1 87 ? -3.811 13.444 7.464 1.00 81.94 87 PRO A C 1
ATOM 660 O O . PRO A 1 87 ? -3.562 14.487 8.061 1.00 81.94 87 PRO A O 1
ATOM 663 N N . SER A 1 88 ? -2.969 12.403 7.491 1.00 84.25 88 SER A N 1
ATOM 664 C CA . SER A 1 88 ? -1.743 12.381 8.293 1.00 84.25 88 SER A CA 1
ATOM 665 C C . SER A 1 88 ? -0.483 12.327 7.417 1.00 84.25 88 SER A C 1
ATOM 667 O O . SER A 1 88 ? -0.219 11.297 6.791 1.00 84.25 88 SER A O 1
ATOM 669 N N . PRO A 1 89 ? 0.354 13.383 7.413 1.00 75.19 89 PRO A N 1
ATOM 670 C CA . PRO A 1 89 ? 1.634 13.381 6.701 1.00 75.19 89 PRO A CA 1
ATOM 671 C C . PRO A 1 89 ? 2.685 12.453 7.342 1.00 75.19 89 PRO A C 1
ATOM 673 O O . PRO A 1 89 ? 3.703 12.149 6.714 1.00 75.19 89 PRO A O 1
ATOM 676 N N . ASP A 1 90 ? 2.445 11.972 8.566 1.00 87.00 90 ASP A N 1
ATOM 677 C CA . ASP A 1 90 ? 3.342 11.076 9.314 1.00 87.00 90 ASP A CA 1
ATOM 678 C C . ASP A 1 90 ? 3.247 9.611 8.861 1.00 87.00 90 ASP A C 1
ATOM 680 O O . ASP A 1 90 ? 4.004 8.739 9.307 1.00 87.00 90 ASP A O 1
ATOM 684 N N . LEU A 1 91 ? 2.322 9.317 7.946 1.00 91.12 91 LEU A N 1
ATOM 685 C CA . LEU A 1 91 ? 2.237 8.022 7.279 1.00 91.12 91 LEU A CA 1
ATOM 686 C C . LEU A 1 91 ? 3.402 7.806 6.312 1.00 91.12 91 LEU A C 1
ATOM 688 O O . LEU A 1 91 ? 3.804 6.669 6.090 1.00 91.12 91 LEU A O 1
ATOM 692 N N . GLY A 1 92 ? 3.987 8.885 5.785 1.00 93.38 92 GLY A N 1
ATOM 693 C CA . GLY A 1 92 ? 5.033 8.815 4.766 1.00 93.38 92 GLY A CA 1
ATOM 694 C C . GLY A 1 92 ? 4.504 8.513 3.361 1.00 93.38 92 GLY A C 1
ATOM 695 O O . GLY A 1 92 ? 5.300 8.373 2.439 1.00 93.38 92 GLY A O 1
ATOM 696 N N . PHE A 1 93 ? 3.182 8.467 3.191 1.00 95.25 93 PHE A N 1
ATOM 697 C CA . PHE A 1 93 ? 2.515 8.414 1.899 1.00 95.25 93 PHE A CA 1
ATOM 698 C C . PHE A 1 93 ? 1.214 9.202 1.899 1.00 95.25 93 PHE A C 1
ATOM 700 O O . PHE A 1 93 ? 0.629 9.441 2.955 1.00 95.25 93 PHE A O 1
ATOM 707 N N . ARG A 1 94 ? 0.794 9.648 0.714 1.00 95.81 94 ARG A N 1
ATOM 708 C CA . ARG A 1 94 ? -0.305 10.612 0.573 1.00 95.81 94 ARG A CA 1
ATOM 709 C C . ARG A 1 94 ? -1.633 9.955 0.250 1.00 95.81 94 ARG A C 1
ATOM 711 O O . ARG A 1 94 ? -2.671 10.440 0.689 1.00 95.81 94 ARG A O 1
ATOM 718 N N . ARG A 1 95 ? -1.607 8.875 -0.531 1.00 97.38 95 ARG A N 1
ATOM 719 C CA . ARG A 1 95 ? -2.799 8.182 -1.033 1.00 97.38 95 ARG A CA 1
ATOM 720 C C . ARG A 1 95 ? -2.608 6.674 -1.036 1.00 97.38 95 ARG A C 1
ATOM 722 O O . ARG A 1 95 ? -1.481 6.179 -1.026 1.00 97.38 95 ARG A O 1
ATOM 729 N N . ILE A 1 96 ? -3.725 5.957 -1.092 1.00 97.75 96 ILE A N 1
ATOM 730 C CA . ILE A 1 96 ? -3.775 4.513 -1.309 1.00 97.75 96 ILE A CA 1
ATOM 731 C C . ILE A 1 96 ? -4.489 4.238 -2.629 1.00 97.75 96 ILE A C 1
ATOM 733 O O . ILE A 1 96 ? -5.598 4.725 -2.848 1.00 97.75 96 ILE A O 1
ATOM 737 N N . LEU A 1 97 ? -3.866 3.424 -3.479 1.00 97.88 97 LEU A N 1
ATOM 738 C CA . LEU A 1 97 ? -4.544 2.736 -4.571 1.00 97.88 97 LEU A CA 1
ATOM 739 C C . LEU A 1 97 ? -4.767 1.293 -4.134 1.00 97.88 97 LEU A C 1
ATOM 741 O O . LEU A 1 97 ? -3.813 0.563 -3.860 1.00 97.88 97 LEU A O 1
ATOM 745 N N . CYS A 1 98 ? -6.026 0.887 -4.034 1.00 97.31 98 CYS A N 1
ATOM 746 C CA . CYS A 1 98 ? -6.355 -0.493 -3.729 1.00 97.31 98 CYS A CA 1
ATOM 747 C C . CYS A 1 98 ? -6.602 -1.243 -5.028 1.00 97.31 98 CYS A C 1
ATOM 749 O O . CYS A 1 98 ? -7.477 -0.858 -5.797 1.00 97.31 98 CYS A O 1
ATOM 751 N N . PHE A 1 99 ? -5.829 -2.295 -5.266 1.00 94.81 99 PHE A N 1
ATOM 752 C CA . PHE A 1 99 ? -6.053 -3.245 -6.341 1.00 94.81 99 PHE A CA 1
ATOM 753 C C . PHE A 1 99 ? -6.893 -4.421 -5.831 1.00 94.81 99 PHE A C 1
ATOM 755 O O . PHE A 1 99 ? -6.508 -5.149 -4.916 1.00 94.81 99 PHE A O 1
ATOM 762 N N . GLU A 1 100 ? -8.054 -4.593 -6.436 1.00 91.69 100 GLU A N 1
ATOM 763 C CA . GLU A 1 100 ? -9.152 -5.441 -5.997 1.00 91.69 100 GLU A CA 1
ATOM 764 C C . GLU A 1 100 ? -9.836 -6.071 -7.230 1.00 91.69 100 GLU A C 1
ATOM 766 O O . GLU A 1 100 ? -10.906 -5.637 -7.670 1.00 91.69 100 GLU A O 1
ATOM 771 N N . PRO A 1 101 ? -9.200 -7.075 -7.854 1.00 85.25 101 PRO A N 1
ATOM 772 C CA . PRO A 1 101 ? -9.738 -7.715 -9.046 1.00 85.25 101 PRO A CA 1
ATOM 773 C C . PRO A 1 101 ? -10.958 -8.584 -8.726 1.00 85.25 101 PRO A C 1
ATOM 775 O O . PRO A 1 101 ? -10.900 -9.477 -7.880 1.00 85.25 101 PRO A O 1
ATOM 778 N N . GLN A 1 102 ? -12.051 -8.357 -9.461 1.00 74.44 102 GLN A N 1
ATOM 779 C CA . GLN A 1 102 ? -13.313 -9.106 -9.346 1.00 74.44 102 GLN A CA 1
ATOM 780 C C . GLN A 1 102 ? -13.191 -10.553 -9.848 1.00 74.44 102 GLN A C 1
ATOM 782 O O . GLN A 1 102 ? -13.895 -11.447 -9.383 1.00 74.44 102 GLN A O 1
ATOM 787 N N . VAL A 1 103 ? -12.276 -10.797 -10.790 1.00 68.88 103 VAL A N 1
ATOM 788 C CA . VAL A 1 103 ? -12.011 -12.119 -11.362 1.00 68.88 103 VAL A CA 1
ATOM 789 C C . VAL A 1 103 ? -10.513 -12.386 -11.306 1.00 68.88 103 VAL A C 1
ATOM 791 O O . VAL A 1 103 ? -9.702 -11.540 -11.680 1.00 68.88 103 VAL A O 1
ATOM 794 N N . ARG A 1 104 ? -10.130 -13.594 -10.881 1.00 55.94 104 ARG A N 1
ATOM 795 C CA . ARG A 1 104 ? -8.773 -14.105 -11.102 1.00 55.94 104 ARG A CA 1
ATOM 796 C C . ARG A 1 104 ? -8.647 -14.494 -12.576 1.00 55.94 104 ARG A C 1
ATOM 798 O O . ARG A 1 104 ? -8.923 -15.632 -12.935 1.00 55.94 104 ARG A O 1
ATOM 805 N N . GLY A 1 105 ? -8.306 -13.536 -13.434 1.00 57.41 105 GLY A N 1
ATOM 806 C CA . GLY A 1 105 ? -7.791 -13.856 -14.767 1.00 57.41 105 GLY A CA 1
ATOM 807 C C . GLY A 1 105 ? -6.411 -14.519 -14.673 1.00 57.41 105 GLY A C 1
ATOM 808 O O . GLY A 1 105 ? -5.789 -14.526 -13.608 1.00 57.41 105 GLY A O 1
ATOM 809 N N . GLU A 1 106 ? -5.915 -15.057 -15.786 1.00 55.19 106 GLU A N 1
ATOM 810 C CA . GLU A 1 106 ? -4.512 -15.476 -15.898 1.00 55.19 106 GLU A CA 1
ATOM 811 C C . GLU A 1 106 ? -3.594 -14.289 -15.518 1.00 55.19 106 GLU A C 1
ATOM 813 O O . GLU A 1 106 ? -3.831 -13.172 -15.983 1.00 55.19 106 GLU A O 1
ATOM 818 N N . PRO A 1 107 ? -2.546 -14.467 -14.689 1.00 55.91 107 PRO A N 1
ATOM 819 C CA . PRO A 1 107 ? -1.735 -13.363 -14.156 1.00 55.91 107 PRO A CA 1
ATOM 820 C C . PRO A 1 107 ? -1.274 -12.299 -15.177 1.00 55.91 107 PRO A C 1
ATOM 822 O O . PRO A 1 107 ? -1.302 -11.113 -14.833 1.00 55.91 107 PRO A O 1
ATOM 825 N N . PRO A 1 108 ? -0.911 -12.647 -16.433 1.00 56.38 108 PRO A N 1
ATOM 826 C CA . PRO A 1 108 ? -0.546 -11.657 -17.445 1.00 56.38 108 PRO A CA 1
ATOM 827 C C . PRO A 1 108 ? -1.689 -10.717 -17.851 1.00 56.38 108 PRO A C 1
ATOM 829 O O . PRO A 1 108 ? -1.420 -9.578 -18.227 1.00 56.38 108 PRO A O 1
ATOM 832 N N . SER A 1 109 ? -2.952 -11.157 -17.785 1.00 56.19 109 SER A N 1
ATOM 833 C CA . SER A 1 109 ? -4.093 -10.335 -18.204 1.00 56.19 109 S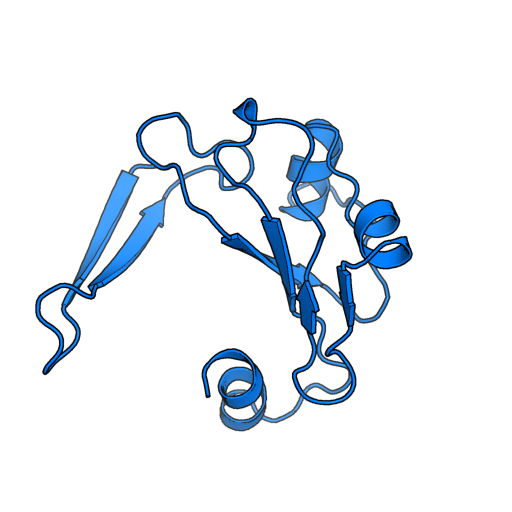ER A CA 1
ATOM 834 C C . SER A 1 109 ? -4.504 -9.314 -17.146 1.00 56.19 109 SER A C 1
ATOM 836 O O . SER A 1 109 ? -4.959 -8.241 -17.510 1.00 56.19 109 SER A O 1
ATOM 838 N N . VAL A 1 110 ? -4.315 -9.614 -15.856 1.00 53.16 110 VAL A N 1
ATOM 839 C CA . VAL A 1 110 ? -4.815 -8.769 -14.752 1.00 53.16 110 VAL A CA 1
ATOM 840 C C . VAL A 1 110 ? -3.811 -7.682 -14.337 1.00 53.16 110 VAL A C 1
ATOM 842 O O . VAL A 1 110 ? -4.200 -6.603 -13.906 1.00 53.16 110 VAL A O 1
ATOM 845 N N . VAL A 1 111 ? -2.502 -7.924 -14.492 1.00 56.25 111 VAL A N 1
ATOM 846 C CA . VAL A 1 111 ? -1.464 -6.918 -14.175 1.00 56.25 111 VAL A CA 1
ATOM 847 C C . VAL A 1 111 ? -1.438 -5.785 -15.212 1.00 56.25 111 VAL A C 1
ATOM 849 O O . VAL A 1 111 ? -1.145 -4.641 -14.868 1.00 56.25 111 VAL A O 1
ATOM 852 N N . GLY A 1 112 ? -1.796 -6.076 -16.469 1.00 55.03 112 GLY A N 1
ATOM 853 C CA . GLY A 1 112 ? -1.898 -5.073 -17.535 1.00 55.03 112 GLY A CA 1
ATOM 854 C C . GLY A 1 112 ? -2.962 -3.999 -17.286 1.00 55.03 112 GLY A C 1
ATOM 855 O O . GLY A 1 112 ? -2.863 -2.917 -17.854 1.00 55.03 112 GLY A O 1
ATOM 856 N N . ASP A 1 113 ? -3.932 -4.257 -16.411 1.00 53.25 113 ASP A N 1
ATOM 857 C CA . ASP A 1 113 ? -5.000 -3.306 -16.095 1.00 53.25 113 ASP A CA 1
ATOM 858 C C . ASP A 1 113 ? -4.547 -2.193 -15.131 1.00 53.25 113 ASP A C 1
ATOM 860 O O . ASP A 1 113 ? -5.179 -1.146 -15.067 1.00 53.25 113 ASP A O 1
ATOM 864 N N . ILE A 1 114 ? -3.433 -2.365 -14.408 1.00 51.66 114 ILE A N 1
ATOM 865 C CA . ILE A 1 114 ? -2.916 -1.342 -13.473 1.00 51.66 114 ILE A CA 1
ATOM 866 C C . ILE A 1 114 ? -1.862 -0.437 -14.133 1.00 51.66 114 ILE A C 1
ATOM 868 O O . ILE A 1 114 ? -1.701 0.715 -13.739 1.00 51.66 114 ILE A O 1
ATOM 872 N N . PHE A 1 115 ? -1.117 -0.960 -15.111 1.00 57.75 115 PHE A N 1
ATOM 873 C CA . PHE A 1 115 ? 0.119 -0.342 -15.617 1.00 57.75 115 PHE A CA 1
ATOM 874 C C . PHE A 1 115 ? 0.088 0.011 -17.114 1.00 57.75 115 PHE A C 1
ATOM 876 O O . PHE A 1 115 ? 1.153 0.197 -17.707 1.00 57.75 115 PHE A O 1
ATOM 883 N N . ARG A 1 116 ? -1.098 0.062 -17.732 1.00 48.91 116 ARG A N 1
ATOM 884 C CA . ARG A 1 116 ? -1.268 0.549 -19.112 1.00 48.91 116 ARG A CA 1
ATOM 885 C C . ARG A 1 116 ? -1.176 2.066 -19.210 1.00 48.91 116 ARG A C 1
ATOM 887 O O . ARG A 1 116 ? -1.704 2.751 -18.309 1.00 48.91 116 ARG A O 1
#